Protein AF-A0A2U3KYD4-F1 (afdb_monomer)

Nearest PDB structures (foldseek):
  2ojh-assembly1_A  TM=8.358E-01  e=1.508E-03  Agrobacterium fabrum str. C58
  6g5m-assembly2_D  TM=3.774E-01  e=1.250E+00  Thioalkalivibrio paradoxus ARh 1
  7ris-assembly1_A  TM=3.854E-01  e=2.241E+00  Rhodopseudomonas palustris CGA009
  6sji-assembly1_A  TM=3.743E-01  e=1.774E+00  Thioalkalivibrio paradoxus ARh 1
  6g5m-assembly3_B  TM=3.483E-01  e=3.183E+00  Thioalkalivibrio paradoxus ARh 1

Sequence (103 aa):
MRPACRKRMIDGTEPEQVTSDDFSNWSPHLSPDGRRLSVLSCDKSATAIPWTRRSPCGFLVLAGMRVQTAVRVVGGAGSIDAPAWSPDGRRLAFVSYQLIPVR

Foldseek 3Di:
DAAFDWAQDPVRDDTHTQDDDQWRWAQWDAFLVRQWIWIFTAHNPDPFFAQDQDGQGAFGFTDHPDTDGPDGATHGPPFFRDWDADNVRPDIDGGHDDDDDDD

Solvent-accessible surface area (backbone atoms only — not comparable to full-atom values): 6253 Å² total; per-residue (Å²): 136,79,53,56,47,60,50,75,48,91,88,69,55,84,58,47,76,72,56,87,71,81,48,24,38,41,60,78,43,69,27,78,82,68,67,37,33,39,30,38,33,21,56,63,84,55,87,64,75,49,76,47,81,79,42,78,46,25,26,42,23,50,31,58,102,52,85,39,77,74,46,81,41,32,26,21,56,92,46,54,60,71,60,44,62,38,89,85,45,81,47,73,51,75,53,62,61,80,88,75,82,84,130

pLDDT: mean 78.09, std 10.75, range [47.03, 94.81]

Secondary structure (DSSP, 8-state):
-----EEPPTT-PPPEE---SSSEEEEEEE-TTSS-EEEEEE-TT--S--SSTTB---EEEEESSS--EEEE--B-TTTSS--EE-TTSS-EE------PPP-

Structure (mmCIF, N/CA/C/O backbone):
data_AF-A0A2U3KYD4-F1
#
_entry.id   AF-A0A2U3KYD4-F1
#
loop_
_atom_site.group_PDB
_atom_site.id
_atom_site.type_symbol
_atom_site.label_atom_id
_atom_site.label_alt_id
_atom_site.label_comp_id
_atom_site.label_asym_id
_atom_site.label_entity_id
_atom_site.label_seq_id
_atom_site.pdbx_PDB_ins_code
_atom_site.Cartn_x
_atom_site.Cartn_y
_atom_site.Cartn_z
_atom_site.occupancy
_atom_site.B_iso_or_equiv
_atom_site.auth_seq_id
_atom_s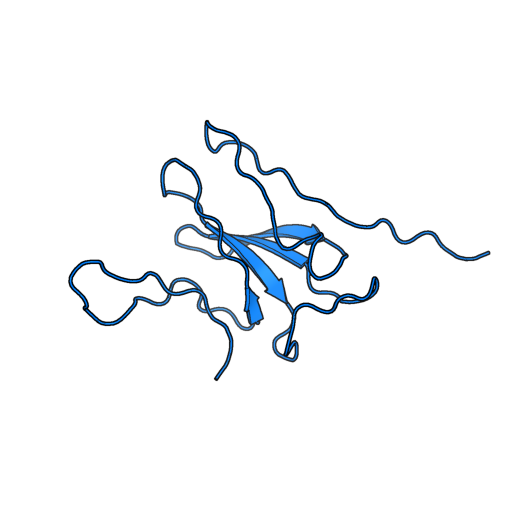ite.auth_comp_id
_atom_site.auth_asym_id
_atom_site.auth_atom_id
_atom_site.pdbx_PDB_model_num
ATOM 1 N N . MET A 1 1 ? 15.719 -8.389 11.643 1.00 56.09 1 MET A N 1
ATOM 2 C CA . MET A 1 1 ? 14.298 -8.121 11.963 1.00 56.09 1 MET A CA 1
ATOM 3 C C . MET A 1 1 ? 13.588 -7.800 10.653 1.00 56.09 1 MET A C 1
ATOM 5 O O . MET A 1 1 ? 14.194 -7.108 9.846 1.00 56.09 1 MET A O 1
ATOM 9 N N . ARG A 1 2 ? 12.406 -8.369 10.378 1.00 65.31 2 ARG A N 1
ATOM 10 C CA . ARG A 1 2 ? 11.687 -8.144 9.108 1.00 65.31 2 ARG A CA 1
ATOM 11 C C . ARG A 1 2 ? 10.694 -6.980 9.244 1.00 65.31 2 ARG A C 1
ATOM 13 O O . ARG A 1 2 ? 10.165 -6.803 10.343 1.00 65.31 2 ARG A O 1
ATOM 20 N N . PRO A 1 3 ? 10.420 -6.224 8.170 1.00 68.06 3 PRO A N 1
ATOM 21 C CA . PRO A 1 3 ? 9.358 -5.225 8.158 1.00 68.06 3 PRO A CA 1
ATOM 22 C C . PRO A 1 3 ? 7.993 -5.900 8.311 1.00 68.06 3 PRO A C 1
ATOM 24 O O . PRO A 1 3 ? 7.619 -6.761 7.516 1.00 68.06 3 PRO A O 1
ATOM 27 N N . ALA A 1 4 ? 7.262 -5.499 9.344 1.00 77.38 4 ALA A N 1
ATOM 28 C CA . ALA A 1 4 ? 5.869 -5.854 9.567 1.00 7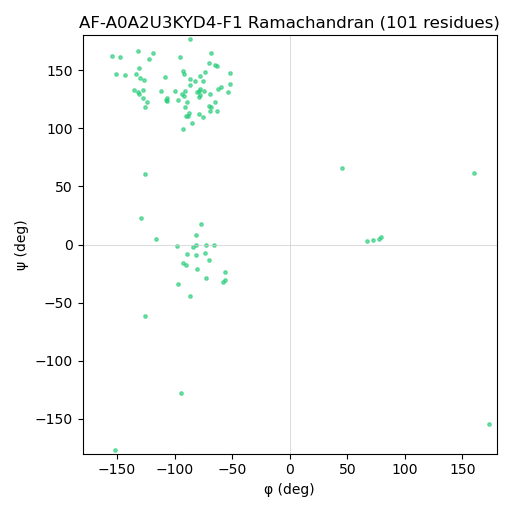7.38 4 ALA A CA 1
ATOM 29 C C . ALA A 1 4 ? 5.114 -4.580 9.947 1.00 77.38 4 ALA A C 1
ATOM 31 O O . ALA A 1 4 ? 5.673 -3.702 10.613 1.00 77.38 4 ALA A O 1
ATOM 32 N N . CYS A 1 5 ? 3.845 -4.474 9.561 1.00 77.94 5 CYS A N 1
ATOM 33 C CA . CYS A 1 5 ? 3.042 -3.330 9.964 1.00 77.94 5 CYS A CA 1
ATOM 34 C C . CYS A 1 5 ? 2.657 -3.461 11.438 1.00 77.94 5 CYS A C 1
ATOM 36 O O . CYS A 1 5 ? 2.179 -4.509 11.882 1.00 77.94 5 CYS A O 1
ATOM 38 N N . ARG A 1 6 ? 2.852 -2.378 12.190 1.00 81.31 6 ARG A N 1
ATOM 39 C CA . ARG A 1 6 ? 2.452 -2.271 13.592 1.00 81.31 6 ARG A CA 1
ATOM 40 C C . ARG A 1 6 ? 1.588 -1.038 13.797 1.00 81.31 6 ARG A C 1
ATOM 42 O O . ARG A 1 6 ? 1.859 0.014 13.218 1.00 81.31 6 ARG A O 1
ATOM 49 N N . LYS A 1 7 ? 0.569 -1.165 14.637 1.00 81.88 7 LYS A N 1
ATOM 50 C CA . LYS A 1 7 ? -0.263 -0.061 15.100 1.00 81.88 7 LYS A CA 1
ATOM 51 C C . LYS A 1 7 ? 0.344 0.486 16.385 1.00 81.88 7 LYS A C 1
ATOM 53 O O . LYS A 1 7 ? 0.469 -0.227 17.375 1.00 81.88 7 LYS A O 1
ATOM 58 N N . ARG A 1 8 ? 0.739 1.757 16.362 1.00 85.12 8 ARG A N 1
ATOM 59 C CA . ARG A 1 8 ? 1.246 2.451 17.548 1.00 85.12 8 ARG A CA 1
ATOM 60 C C . ARG A 1 8 ? 0.075 2.923 18.406 1.00 85.12 8 ARG A C 1
ATOM 62 O O . ARG A 1 8 ? -0.847 3.550 17.886 1.00 85.12 8 ARG A O 1
ATOM 69 N N . MET A 1 9 ? 0.136 2.644 19.702 1.00 82.62 9 MET A N 1
ATOM 70 C CA . MET A 1 9 ? -0.864 3.092 20.665 1.00 82.62 9 MET A CA 1
ATOM 71 C C . MET A 1 9 ? -0.524 4.498 21.174 1.00 82.62 9 MET A C 1
ATOM 73 O O . MET A 1 9 ? 0.647 4.854 21.327 1.00 82.62 9 MET A O 1
ATOM 77 N N . ILE A 1 10 ? -1.547 5.333 21.376 1.00 85.38 10 ILE A N 1
ATOM 78 C CA . ILE A 1 10 ? -1.378 6.740 21.795 1.00 85.38 10 ILE A CA 1
ATOM 79 C C . ILE A 1 10 ? -0.950 6.831 23.265 1.00 85.38 10 ILE A C 1
ATOM 81 O O . ILE A 1 10 ? -0.234 7.753 23.641 1.00 85.38 10 ILE A O 1
ATOM 85 N N . ASP A 1 11 ? -1.340 5.847 24.071 1.00 89.31 11 ASP A N 1
ATOM 86 C CA . ASP A 1 11 ? -0.977 5.711 25.485 1.00 89.31 11 ASP A CA 1
ATOM 87 C C . ASP A 1 11 ? 0.490 5.294 25.716 1.00 89.31 11 ASP A C 1
ATOM 89 O O . ASP A 1 11 ? 0.923 5.176 26.859 1.00 89.31 11 ASP A O 1
ATOM 93 N N . GLY A 1 12 ? 1.269 5.091 24.647 1.00 85.81 12 GLY A N 1
ATOM 94 C CA . GLY A 1 12 ? 2.685 4.732 24.729 1.00 85.81 12 GLY A CA 1
ATOM 95 C C . GLY A 1 12 ? 2.948 3.258 25.037 1.00 85.81 12 GLY A C 1
ATOM 96 O O . GLY A 1 12 ? 4.106 2.888 25.221 1.00 85.81 12 GLY A O 1
ATOM 97 N N . THR A 1 13 ? 1.911 2.420 25.066 1.00 90.69 13 THR A N 1
ATOM 98 C CA . THR A 1 13 ? 2.068 0.969 25.201 1.00 90.69 13 THR A CA 1
ATOM 99 C C . THR A 1 13 ? 2.708 0.344 23.956 1.00 90.69 13 THR A C 1
ATOM 101 O O . THR A 1 13 ? 2.811 0.966 22.890 1.00 90.69 13 THR A O 1
ATOM 104 N N . GLU A 1 14 ? 3.179 -0.896 24.108 1.00 89.81 14 GLU A N 1
ATOM 105 C CA . GLU A 1 14 ? 3.846 -1.645 23.042 1.00 89.81 14 GLU A CA 1
ATOM 106 C C . GLU A 1 14 ? 2.986 -1.714 21.763 1.00 89.81 14 GLU A C 1
ATOM 108 O O . GLU A 1 14 ? 1.803 -2.059 21.833 1.00 89.81 14 GLU A O 1
ATOM 113 N N . PRO A 1 15 ? 3.551 -1.410 20.576 1.00 85.06 15 PRO A N 1
ATOM 114 C CA . PRO A 1 15 ? 2.800 -1.456 19.328 1.00 85.06 15 PRO A CA 1
ATOM 115 C C . PRO A 1 15 ? 2.284 -2.861 18.994 1.00 85.06 15 PRO A C 1
A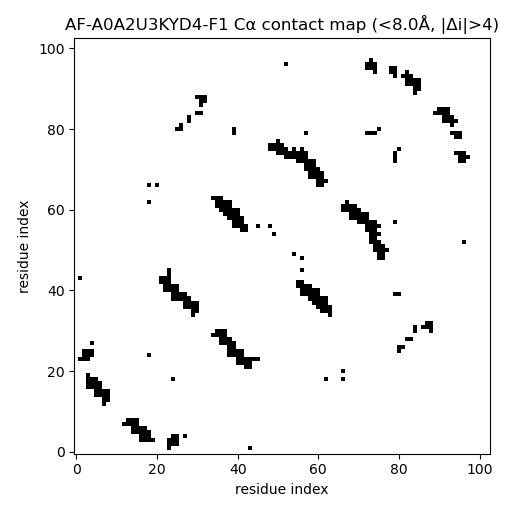TOM 117 O O . PRO A 1 15 ? 3.045 -3.832 18.976 1.00 85.06 15 PRO A O 1
ATOM 120 N N . GLU A 1 16 ? 1.013 -2.946 18.609 1.00 84.25 16 GLU A N 1
ATOM 121 C CA . GLU A 1 16 ? 0.360 -4.183 18.179 1.00 84.25 16 GLU A CA 1
ATOM 122 C C . GLU A 1 16 ? 0.758 -4.533 16.737 1.00 84.25 16 GLU A C 1
ATOM 124 O O . GLU A 1 16 ? 0.733 -3.679 15.847 1.00 84.25 16 GLU A O 1
ATOM 129 N N . GLN A 1 17 ? 1.116 -5.791 16.469 1.00 81.81 17 GLN A N 1
ATOM 130 C CA . GLN A 1 17 ? 1.421 -6.253 15.113 1.00 81.81 17 GLN A CA 1
ATOM 131 C C . GLN A 1 17 ? 0.137 -6.518 14.314 1.00 81.81 17 GLN A C 1
ATOM 133 O O . GLN A 1 17 ? -0.715 -7.285 14.742 1.00 81.81 17 GLN A O 1
ATOM 138 N N . VAL A 1 18 ? 0.034 -5.918 13.124 1.00 78.69 18 VAL A N 1
ATOM 139 C CA . VAL A 1 18 ? -1.166 -5.979 12.267 1.00 78.69 18 VAL A CA 1
ATOM 140 C C . VAL A 1 18 ? -1.053 -7.058 11.185 1.00 78.69 18 VAL A C 1
ATOM 142 O O . VAL A 1 18 ? -2.044 -7.681 10.818 1.00 78.69 18 VAL A O 1
ATOM 145 N N . THR A 1 19 ? 0.153 -7.301 10.667 1.00 76.19 19 THR A N 1
ATOM 146 C CA . THR A 1 19 ? 0.420 -8.317 9.632 1.00 76.19 19 THR A CA 1
ATOM 147 C C . THR A 1 19 ? 1.255 -9.454 10.206 1.00 76.19 19 THR A C 1
ATOM 149 O O . THR A 1 19 ? 2.288 -9.184 10.817 1.00 76.19 19 THR A O 1
ATOM 152 N N . SER A 1 20 ? 0.869 -10.708 9.976 1.00 77.19 20 SER A N 1
ATOM 153 C CA . SER A 1 20 ? 1.550 -11.907 10.502 1.00 77.19 20 SER A CA 1
ATOM 154 C C . SER A 1 20 ? 1.875 -12.955 9.428 1.00 77.19 20 SER A C 1
ATOM 156 O O . SER A 1 20 ? 2.034 -14.133 9.738 1.00 77.19 20 SER A O 1
ATOM 158 N N . ASP A 1 21 ? 1.966 -12.534 8.167 1.00 77.56 21 ASP A N 1
ATOM 159 C CA . ASP A 1 21 ? 2.316 -13.400 7.040 1.00 77.56 21 ASP A CA 1
ATOM 160 C C . ASP A 1 21 ? 3.837 -13.519 6.820 1.00 77.56 21 ASP A C 1
ATOM 162 O O . ASP A 1 21 ? 4.655 -12.90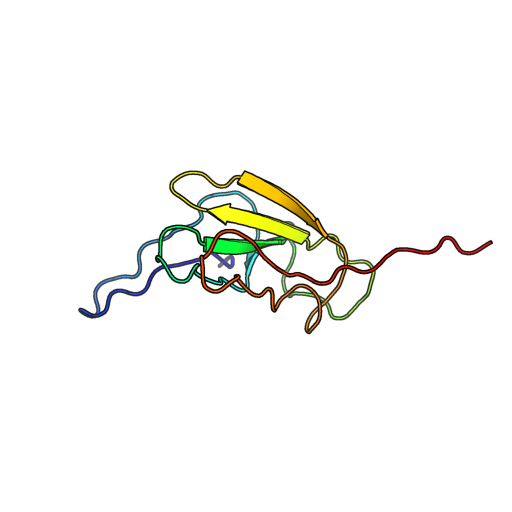4 7.507 1.00 77.56 21 ASP A O 1
ATOM 166 N N . ASP A 1 22 ? 4.213 -14.345 5.841 1.00 80.00 22 ASP A N 1
ATOM 167 C CA . ASP A 1 22 ? 5.604 -14.582 5.457 1.00 80.00 22 ASP A CA 1
ATOM 168 C C . ASP A 1 22 ? 6.186 -13.496 4.535 1.00 80.00 22 ASP A C 1
ATOM 170 O O . ASP A 1 22 ? 7.298 -13.663 4.029 1.00 80.00 22 ASP A O 1
ATOM 174 N N . PHE A 1 23 ? 5.481 -12.385 4.304 1.00 79.50 23 PHE A N 1
ATOM 175 C CA . PHE A 1 23 ? 5.928 -11.322 3.408 1.00 79.50 23 PHE A CA 1
ATOM 176 C C . PHE A 1 23 ? 6.647 -10.185 4.149 1.00 79.50 23 PHE A C 1
ATOM 178 O O . PHE A 1 23 ? 6.561 -10.011 5.364 1.00 79.50 23 PHE A O 1
ATOM 185 N N . SER A 1 24 ? 7.404 -9.401 3.383 1.00 81.75 24 SER A N 1
ATOM 186 C CA . SER A 1 24 ? 8.014 -8.147 3.825 1.00 81.75 24 SER A CA 1
ATOM 187 C C . SER A 1 24 ? 7.023 -7.020 3.531 1.00 81.75 24 SER A C 1
ATOM 189 O O . SER A 1 24 ? 6.746 -6.741 2.363 1.00 81.75 24 SER A O 1
ATOM 191 N N . ASN A 1 25 ? 6.445 -6.425 4.575 1.00 82.75 25 ASN A N 1
ATOM 192 C CA . ASN A 1 25 ? 5.283 -5.538 4.477 1.00 82.75 25 ASN A CA 1
ATOM 193 C C . ASN A 1 25 ? 5.674 -4.068 4.691 1.00 82.75 25 ASN A C 1
ATOM 195 O O . ASN A 1 25 ? 6.226 -3.713 5.734 1.00 82.75 25 ASN A O 1
ATOM 199 N N . TRP A 1 26 ? 5.365 -3.216 3.710 1.00 82.94 26 TRP A N 1
ATOM 200 C CA . TRP A 1 26 ? 5.805 -1.821 3.628 1.00 82.94 26 TRP A CA 1
ATOM 201 C C . TRP A 1 26 ? 4.653 -0.860 3.315 1.00 82.94 26 TRP A C 1
ATOM 203 O O . TRP A 1 26 ? 3.577 -1.279 2.892 1.00 82.94 26 TRP A O 1
ATOM 213 N N . SER A 1 27 ? 4.909 0.438 3.505 1.00 85.62 27 SER A N 1
ATOM 214 C CA . SER A 1 27 ? 4.022 1.553 3.133 1.00 85.62 27 SER A CA 1
ATOM 215 C C . SER A 1 27 ? 2.551 1.338 3.524 1.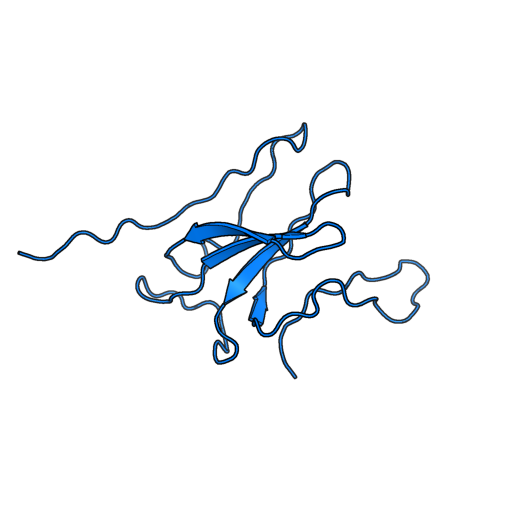00 85.62 27 SER A C 1
ATOM 217 O O . SER A 1 27 ? 1.694 1.175 2.656 1.00 85.62 27 SER A O 1
ATOM 219 N N . PRO A 1 28 ? 2.235 1.288 4.832 1.00 86.69 28 PRO A N 1
ATOM 220 C CA . PRO A 1 28 ? 0.856 1.173 5.294 1.00 86.69 28 PRO A CA 1
ATOM 221 C C . PRO A 1 28 ? 0.054 2.455 5.011 1.00 86.69 28 PRO A C 1
ATOM 223 O O . PRO A 1 28 ? 0.458 3.536 5.434 1.00 86.69 28 PRO A O 1
ATOM 226 N N . HIS A 1 29 ? -1.124 2.332 4.388 1.00 88.12 29 HIS A N 1
ATOM 227 C CA . HIS A 1 29 ? -2.110 3.421 4.273 1.00 88.12 29 HIS A CA 1
ATOM 228 C C . HIS A 1 29 ? -3.479 2.973 4.792 1.00 88.12 29 HIS A C 1
ATOM 230 O O . HIS A 1 29 ? -4.094 2.042 4.266 1.00 88.12 29 HIS A O 1
ATOM 236 N N . LEU A 1 30 ? -3.971 3.647 5.829 1.00 87.25 30 LEU A N 1
ATOM 237 C CA . LEU A 1 30 ? -5.279 3.373 6.418 1.00 87.25 30 LEU A CA 1
ATOM 238 C C . LEU A 1 30 ? -6.390 4.072 5.619 1.00 87.25 30 LEU A C 1
ATOM 240 O O . LEU A 1 30 ? -6.220 5.209 5.176 1.00 87.25 30 LEU A O 1
ATOM 244 N N . SER A 1 31 ? -7.529 3.407 5.440 1.00 89.06 31 SER A N 1
ATOM 245 C CA . SER A 1 31 ? -8.726 4.017 4.865 1.00 89.06 31 SER A CA 1
ATOM 246 C C . SER A 1 31 ? -9.276 5.121 5.782 1.00 89.06 31 SER A C 1
ATOM 248 O O . SER A 1 31 ? -9.078 5.053 6.998 1.00 89.06 31 SER A O 1
ATOM 250 N N . PRO A 1 32 ? -10.014 6.117 5.251 1.00 91.62 32 PRO A N 1
ATOM 251 C CA . PRO A 1 32 ? -10.551 7.223 6.053 1.00 91.62 32 PRO A CA 1
ATOM 252 C C . PRO A 1 32 ? -11.439 6.789 7.231 1.00 91.62 32 PRO A C 1
ATOM 254 O O . PRO A 1 32 ? -11.464 7.450 8.262 1.00 91.62 32 PRO A O 1
ATOM 257 N N . ASP A 1 33 ? -12.146 5.663 7.094 1.00 87.94 33 ASP A N 1
ATOM 258 C CA . ASP A 1 33 ? -12.991 5.071 8.141 1.00 87.94 33 ASP A CA 1
ATOM 259 C C . ASP A 1 33 ? -12.220 4.180 9.136 1.00 87.94 33 ASP A C 1
ATOM 261 O O . ASP A 1 33 ? -12.816 3.616 10.054 1.00 87.94 33 ASP A O 1
ATOM 265 N N . GLY A 1 34 ? -10.911 4.000 8.940 1.00 85.75 34 GLY A N 1
ATOM 266 C CA . GLY A 1 34 ? -10.056 3.173 9.786 1.00 85.75 34 GLY A CA 1
ATOM 267 C C . GLY A 1 34 ? -10.257 1.663 9.644 1.00 85.75 34 GLY A C 1
ATOM 268 O O . GLY A 1 34 ? -9.638 0.901 10.384 1.00 85.75 34 GLY A O 1
ATOM 269 N N . ARG A 1 35 ? -11.121 1.202 8.730 1.00 83.38 35 ARG A N 1
ATOM 270 C CA . ARG A 1 35 ? -11.524 -0.214 8.649 1.00 83.38 35 ARG A CA 1
ATOM 271 C C . ARG A 1 35 ? -10.650 -1.069 7.743 1.00 83.38 35 ARG A C 1
ATOM 273 O O . ARG A 1 35 ? -10.728 -2.294 7.819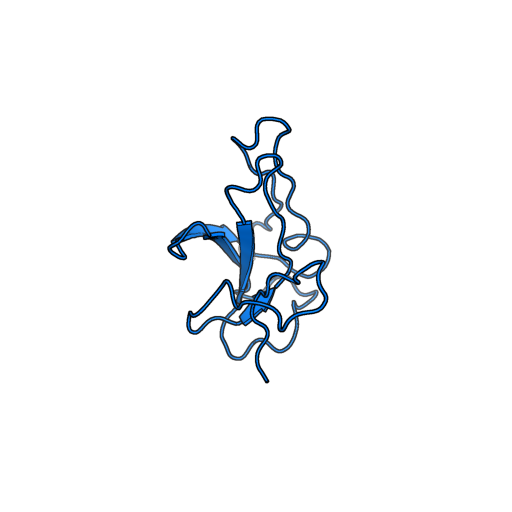 1.00 83.38 35 ARG A O 1
ATOM 280 N N . ARG A 1 36 ? -9.871 -0.454 6.855 1.00 82.81 36 ARG A N 1
ATOM 281 C CA . ARG A 1 36 ? -9.037 -1.144 5.870 1.00 82.81 36 ARG A CA 1
ATOM 282 C C . ARG A 1 36 ? -7.639 -0.562 5.883 1.00 82.81 36 ARG A C 1
ATOM 284 O O . ARG A 1 36 ? -7.464 0.646 5.793 1.00 82.81 36 ARG A O 1
ATOM 291 N N . LEU A 1 37 ? -6.644 -1.430 5.939 1.00 84.88 37 LEU A N 1
ATOM 292 C CA . LEU A 1 37 ? -5.250 -1.063 5.761 1.00 84.88 37 LEU A CA 1
ATOM 293 C C . LEU A 1 37 ? -4.782 -1.580 4.405 1.00 84.88 37 LEU A C 1
ATOM 295 O O . LEU A 1 37 ? -4.892 -2.774 4.144 1.00 84.88 37 LEU A O 1
ATOM 299 N N . SER A 1 38 ? -4.261 -0.701 3.555 1.00 86.12 38 SER A N 1
ATOM 300 C CA . SER A 1 38 ? -3.516 -1.118 2.373 1.00 86.12 38 SER A CA 1
ATOM 301 C C . SER A 1 38 ? -2.034 -1.235 2.700 1.00 86.12 38 SER A C 1
ATOM 303 O O . SER A 1 38 ? -1.467 -0.314 3.288 1.00 86.12 38 SER A O 1
ATOM 305 N N . VAL A 1 39 ? -1.416 -2.344 2.306 1.00 85.00 39 VAL A N 1
ATOM 306 C CA . VAL A 1 39 ? 0.012 -2.621 2.521 1.00 85.00 39 VAL A CA 1
ATOM 307 C C . VAL A 1 39 ? 0.638 -3.059 1.206 1.00 85.00 39 VAL A C 1
ATOM 309 O O . VAL A 1 39 ? -0.009 -3.777 0.442 1.00 85.00 39 VAL A O 1
ATOM 312 N N . LEU A 1 40 ? 1.883 -2.646 0.962 1.00 84.81 40 LEU A N 1
ATOM 313 C CA . LEU A 1 40 ? 2.720 -3.190 -0.099 1.00 84.81 40 LEU A CA 1
ATOM 314 C C . LEU A 1 40 ? 3.497 -4.398 0.432 1.00 84.81 40 LEU A C 1
ATOM 316 O O . LEU A 1 40 ? 4.414 -4.245 1.239 1.00 84.81 40 LEU A O 1
ATOM 320 N N . SER A 1 41 ? 3.159 -5.592 -0.046 1.00 83.06 41 SER A N 1
ATOM 321 C CA . SER A 1 41 ? 3.870 -6.818 0.330 1.00 83.06 41 SER A CA 1
ATOM 322 C C . SER A 1 41 ? 4.875 -7.233 -0.746 1.00 83.06 41 SER A C 1
ATOM 324 O O . SER A 1 41 ? 4.554 -7.302 -1.939 1.00 83.06 41 SER A O 1
ATOM 326 N N . CYS A 1 42 ? 6.092 -7.540 -0.309 1.00 78.94 42 CYS A N 1
ATOM 327 C CA . CYS A 1 42 ? 7.184 -8.075 -1.116 1.00 78.94 42 CYS A CA 1
ATOM 328 C C . CYS A 1 42 ? 7.606 -9.457 -0.604 1.00 78.94 42 CYS A C 1
ATOM 330 O O . CYS A 1 42 ? 7.311 -9.828 0.533 1.00 78.94 42 CYS A O 1
ATOM 332 N N . ASP A 1 43 ? 8.366 -10.198 -1.413 1.00 78.31 43 ASP A N 1
ATOM 333 C CA . ASP A 1 43 ? 9.032 -11.419 -0.952 1.00 78.31 43 ASP A CA 1
ATOM 334 C C . ASP A 1 43 ? 9.852 -11.173 0.332 1.00 78.31 43 ASP A C 1
ATOM 336 O O . ASP A 1 43 ? 10.419 -10.096 0.529 1.00 78.31 43 ASP A O 1
ATOM 340 N N . LYS A 1 44 ? 9.941 -12.183 1.205 1.00 77.19 44 LYS A N 1
ATOM 341 C CA . LYS A 1 44 ? 10.671 -12.116 2.484 1.00 77.19 44 LYS A CA 1
ATOM 342 C C . LYS A 1 44 ? 12.145 -11.722 2.360 1.00 77.19 44 LYS A C 1
ATOM 344 O O . LYS A 1 44 ? 12.732 -11.273 3.341 1.00 77.19 44 LYS A O 1
ATOM 349 N N . SER A 1 45 ? 12.749 -11.943 1.193 1.00 76.19 45 SER A N 1
ATOM 350 C CA . SER A 1 45 ? 14.132 -11.570 0.886 1.00 76.19 45 SER A CA 1
ATOM 351 C C . SER A 1 45 ? 14.293 -10.099 0.488 1.00 76.19 45 SER A C 1
ATOM 353 O O . SER A 1 45 ? 15.421 -9.617 0.402 1.00 76.19 45 SER A O 1
ATOM 355 N N . ALA A 1 46 ? 13.194 -9.364 0.277 1.00 74.94 46 ALA A N 1
ATOM 356 C CA . ALA A 1 46 ? 13.238 -7.950 -0.064 1.00 74.94 46 ALA A CA 1
ATOM 357 C C . ALA A 1 46 ? 13.731 -7.113 1.126 1.00 74.94 46 ALA A C 1
ATOM 359 O O . ALA A 1 46 ? 13.068 -7.014 2.164 1.00 74.94 46 ALA A O 1
ATOM 360 N N . THR A 1 47 ? 14.895 -6.488 0.951 1.00 71.56 47 THR A N 1
ATOM 361 C CA . THR A 1 47 ? 15.542 -5.604 1.935 1.00 71.56 47 THR A CA 1
ATOM 362 C C . THR A 1 47 ? 15.192 -4.126 1.751 1.00 71.56 47 THR A C 1
ATOM 364 O O . THR A 1 47 ? 15.389 -3.335 2.669 1.00 71.56 47 THR A O 1
ATOM 367 N N . ALA A 1 48 ? 14.652 -3.754 0.591 1.00 71.00 48 ALA A N 1
ATOM 368 C CA . ALA A 1 48 ? 14.146 -2.425 0.268 1.00 71.00 48 ALA A CA 1
ATOM 369 C C . ALA A 1 48 ? 13.081 -2.535 -0.830 1.00 71.00 48 ALA A C 1
ATOM 371 O O . ALA A 1 48 ? 13.055 -3.533 -1.554 1.00 71.00 48 ALA A O 1
ATOM 372 N N . ILE A 1 49 ? 12.255 -1.495 -0.992 1.00 72.06 49 ILE A N 1
ATOM 373 C CA . ILE A 1 49 ? 11.454 -1.295 -2.207 1.00 72.06 49 ILE A CA 1
ATOM 374 C C . ILE A 1 49 ? 12.422 -0.801 -3.294 1.00 72.06 49 ILE A C 1
ATOM 376 O O . ILE A 1 49 ? 12.933 0.316 -3.180 1.00 72.06 49 ILE A O 1
ATOM 380 N N . PRO A 1 50 ? 12.750 -1.597 -4.325 1.00 68.94 50 PRO A N 1
ATOM 381 C CA . PRO A 1 50 ? 13.783 -1.199 -5.275 1.00 68.94 50 PRO A CA 1
ATOM 382 C C . PRO A 1 50 ? 13.266 -0.095 -6.196 1.00 68.94 50 PRO A C 1
ATOM 384 O O . PRO A 1 50 ? 12.090 -0.065 -6.537 1.00 68.94 50 PRO A O 1
ATOM 387 N N . TRP A 1 51 ? 14.138 0.803 -6.652 1.00 65.50 51 TRP A N 1
ATOM 388 C CA . TRP A 1 51 ? 13.782 1.829 -7.646 1.00 65.50 51 TRP A CA 1
ATOM 389 C C . TRP A 1 51 ? 13.540 1.245 -9.052 1.00 65.50 51 TRP A C 1
ATOM 391 O O . TRP A 1 51 ? 13.055 1.931 -9.951 1.00 65.50 51 TRP A O 1
ATOM 401 N N . THR A 1 52 ? 13.925 -0.014 -9.280 1.00 58.69 52 THR A N 1
ATOM 402 C CA . THR A 1 52 ? 14.004 -0.623 -10.610 1.00 58.69 52 THR A CA 1
ATOM 403 C C . THR A 1 52 ? 12.713 -1.333 -11.022 1.00 58.69 52 THR A C 1
ATOM 405 O O . THR A 1 52 ? 12.013 -1.948 -10.226 1.00 58.69 52 THR A O 1
ATOM 408 N N . ARG A 1 53 ? 12.422 -1.306 -12.330 1.00 57.69 53 ARG A N 1
ATOM 409 C CA . ARG A 1 53 ? 11.161 -1.766 -12.951 1.00 57.69 53 ARG A CA 1
ATOM 410 C C . ARG A 1 53 ? 10.865 -3.275 -12.862 1.00 57.69 53 ARG A C 1
ATOM 412 O O . ARG A 1 53 ? 9.873 -3.713 -13.433 1.00 57.69 53 ARG A O 1
ATOM 419 N N . ARG A 1 54 ? 11.732 -4.087 -12.248 1.00 58.12 54 ARG A N 1
ATOM 420 C CA . ARG A 1 54 ? 11.661 -5.563 -12.307 1.00 58.12 54 ARG A CA 1
ATOM 421 C C . ARG A 1 54 ? 11.415 -6.243 -10.965 1.00 58.12 54 ARG A C 1
ATOM 423 O O . ARG A 1 54 ? 11.425 -7.470 -10.910 1.00 58.12 54 ARG A O 1
ATOM 430 N N . SER A 1 55 ? 11.198 -5.490 -9.896 1.00 57.38 55 SER A N 1
ATOM 431 C CA . SER A 1 55 ? 10.989 -6.107 -8.592 1.00 57.38 55 SER A CA 1
AT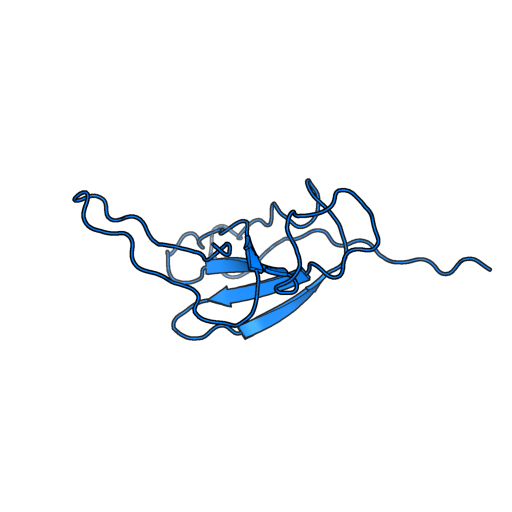OM 432 C C . SER A 1 55 ? 9.561 -6.637 -8.445 1.00 57.38 55 SER A C 1
ATOM 434 O O . SER A 1 55 ? 8.613 -5.901 -8.709 1.00 57.38 55 SER A O 1
ATOM 436 N N . PRO A 1 56 ? 9.380 -7.885 -7.975 1.00 55.66 56 PRO A N 1
ATOM 437 C CA . PRO A 1 56 ? 8.067 -8.495 -7.752 1.00 55.66 56 PRO A CA 1
ATOM 438 C C . PRO A 1 56 ? 7.384 -7.983 -6.469 1.00 55.66 56 PRO A C 1
ATOM 440 O O . PRO A 1 56 ? 6.476 -8.625 -5.949 1.00 55.66 56 PRO A O 1
ATOM 443 N N . CYS A 1 57 ? 7.844 -6.851 -5.928 1.00 60.28 57 CYS A N 1
ATOM 444 C CA . CYS A 1 57 ? 7.156 -6.141 -4.861 1.00 60.28 57 CYS A CA 1
ATOM 445 C C . CYS A 1 57 ? 5.809 -5.681 -5.397 1.00 60.28 57 CYS A C 1
ATOM 447 O O . CYS A 1 57 ? 5.771 -4.853 -6.305 1.00 60.28 57 CYS A O 1
ATOM 449 N N . GLY A 1 58 ? 4.713 -6.202 -4.861 1.00 59.06 58 GLY A N 1
ATOM 450 C CA . GLY A 1 58 ? 3.430 -5.783 -5.382 1.00 59.06 58 GLY A CA 1
ATOM 451 C C . GLY A 1 58 ? 2.302 -6.721 -5.074 1.00 59.06 58 GLY A C 1
ATOM 452 O O . GLY A 1 58 ? 1.664 -7.207 -5.997 1.00 59.06 58 GLY A O 1
ATOM 453 N N . PHE A 1 59 ? 2.006 -6.933 -3.801 1.00 60.06 59 PHE A N 1
ATOM 454 C CA . PHE A 1 59 ? 0.621 -7.171 -3.430 1.00 60.06 59 PHE A CA 1
ATOM 455 C C . PHE A 1 59 ? 0.113 -5.932 -2.733 1.00 60.06 59 PHE A C 1
ATOM 457 O O . PHE A 1 59 ? 0.722 -5.483 -1.767 1.00 60.06 59 PHE A O 1
ATOM 464 N N . LEU A 1 60 ? -0.997 -5.401 -3.229 1.00 59.56 60 LEU A N 1
ATOM 465 C CA . LEU A 1 60 ? -1.810 -4.483 -2.458 1.00 59.56 60 LEU A CA 1
ATOM 466 C C . LEU A 1 60 ? -2.741 -5.341 -1.611 1.00 59.56 60 LEU A C 1
ATOM 468 O O . LEU A 1 60 ? -3.658 -5.980 -2.130 1.00 59.56 60 LEU A O 1
ATOM 472 N N . VAL A 1 61 ? -2.435 -5.445 -0.324 1.00 61.47 61 VAL A N 1
ATOM 473 C CA . VAL A 1 61 ? -3.213 -6.241 0.625 1.00 61.47 61 VAL A CA 1
ATOM 474 C C . VAL A 1 61 ? -4.230 -5.338 1.296 1.00 61.47 61 VAL A C 1
ATOM 476 O O . VAL A 1 61 ? -3.844 -4.301 1.818 1.00 61.47 61 VAL A O 1
ATOM 479 N N . LEU A 1 62 ? -5.502 -5.737 1.321 1.00 57.47 62 LEU A N 1
ATOM 480 C CA . LEU A 1 62 ? -6.510 -5.108 2.174 1.00 57.47 62 LEU A CA 1
ATOM 481 C C . LEU A 1 62 ? -6.568 -5.874 3.490 1.00 57.47 62 LEU A C 1
ATOM 483 O O . LEU A 1 62 ? -7.180 -6.936 3.566 1.00 57.47 62 LEU A O 1
ATOM 487 N N . ALA A 1 63 ? -5.910 -5.361 4.523 1.00 52.62 63 ALA A N 1
ATOM 488 C CA . ALA A 1 63 ? -5.996 -5.946 5.849 1.00 52.62 63 ALA A CA 1
ATOM 489 C C . ALA A 1 63 ? -7.195 -5.348 6.606 1.00 52.62 63 ALA A C 1
ATOM 491 O O . ALA A 1 63 ? -7.238 -4.155 6.915 1.00 52.62 63 ALA A O 1
ATOM 492 N N . GLY A 1 64 ? -8.188 -6.207 6.856 1.00 56.12 64 GLY A N 1
ATOM 493 C CA . GLY A 1 64 ? -8.969 -6.211 8.097 1.00 56.12 64 GLY A CA 1
ATOM 494 C C . GLY A 1 64 ? -8.337 -7.223 9.066 1.00 56.12 64 GLY A C 1
ATOM 495 O O . GLY A 1 64 ? -7.126 -7.224 9.238 1.00 56.12 64 GLY A O 1
ATOM 496 N N . MET A 1 65 ? -9.109 -8.169 9.619 1.00 47.03 65 MET A N 1
ATOM 497 C CA . MET A 1 65 ? -8.571 -9.287 10.432 1.00 47.03 65 MET A CA 1
ATOM 498 C C . MET A 1 65 ? -7.851 -10.389 9.626 1.00 47.03 65 MET A C 1
ATOM 500 O O . MET A 1 65 ? -7.312 -11.331 10.204 1.00 47.03 65 MET A O 1
ATOM 504 N N . ARG A 1 66 ? -7.891 -10.339 8.290 1.00 61.62 66 ARG A N 1
ATOM 505 C CA . ARG A 1 66 ? -7.236 -11.315 7.408 1.00 61.62 66 ARG A CA 1
ATOM 506 C C . ARG A 1 66 ? -6.517 -10.574 6.291 1.00 61.62 66 ARG A C 1
ATOM 508 O O . ARG A 1 66 ? -7.101 -9.697 5.661 1.00 61.62 66 ARG A O 1
ATOM 515 N N . VAL A 1 67 ? -5.268 -10.958 6.052 1.00 68.75 67 VAL A N 1
ATOM 516 C CA . VAL A 1 67 ? -4.461 -10.517 4.910 1.00 68.75 67 VAL A CA 1
ATOM 517 C C . VAL A 1 67 ? -5.046 -11.158 3.652 1.00 68.75 67 VAL A C 1
ATOM 519 O O . VAL A 1 67 ? -5.106 -12.383 3.545 1.00 68.75 67 VAL A O 1
ATOM 522 N N . GLN A 1 68 ? -5.502 -10.340 2.706 1.00 71.25 68 GLN A N 1
ATOM 523 C CA . GLN A 1 68 ? -5.932 -10.793 1.385 1.00 71.25 68 GLN A CA 1
ATOM 524 C C . GLN A 1 68 ? -5.279 -9.946 0.298 1.00 71.25 68 GLN A C 1
ATOM 526 O O . GLN A 1 68 ? -5.340 -8.717 0.335 1.00 71.25 68 GLN A O 1
ATOM 531 N N . THR A 1 69 ? -4.679 -10.608 -0.691 1.00 74.75 69 THR A N 1
ATOM 532 C CA . THR A 1 69 ? -4.158 -9.959 -1.896 1.00 74.75 69 THR A CA 1
ATOM 533 C C . THR A 1 69 ? -5.309 -9.424 -2.748 1.00 74.75 69 THR A C 1
ATOM 535 O O . THR A 1 69 ? -6.100 -10.211 -3.260 1.00 74.75 69 THR A O 1
ATOM 538 N N . ALA A 1 70 ? -5.372 -8.107 -2.960 1.00 74.62 70 ALA A N 1
ATOM 539 C CA . ALA A 1 70 ? -6.350 -7.495 -3.860 1.00 74.62 70 ALA A CA 1
ATOM 540 C C . ALA A 1 70 ? -5.854 -7.450 -5.314 1.00 74.62 70 ALA A C 1
ATOM 542 O O . ALA A 1 70 ? -6.598 -7.771 -6.236 1.00 74.62 70 ALA A O 1
ATOM 543 N N . VAL A 1 71 ? -4.594 -7.059 -5.531 1.00 78.50 71 VAL A N 1
ATOM 544 C CA . VAL A 1 71 ? -4.007 -6.913 -6.872 1.00 78.50 71 VAL A CA 1
ATOM 545 C C . VAL A 1 71 ? -2.502 -7.161 -6.847 1.00 78.50 71 VAL A C 1
ATOM 547 O O . VAL A 1 71 ? -1.837 -6.851 -5.854 1.00 78.50 71 VAL A O 1
ATOM 550 N N . ARG A 1 72 ? -1.977 -7.724 -7.945 1.00 79.44 72 ARG A N 1
ATOM 551 C CA . ARG A 1 72 ? -0.537 -7.816 -8.206 1.00 79.44 72 ARG A CA 1
ATOM 552 C C . ARG A 1 72 ? -0.066 -6.608 -9.008 1.00 79.44 72 ARG A C 1
ATOM 554 O O . ARG A 1 72 ? -0.634 -6.339 -10.063 1.00 79.44 72 ARG A O 1
ATOM 561 N N . VAL A 1 73 ? 0.965 -5.917 -8.535 1.00 80.50 73 VAL A N 1
ATOM 562 C CA . VAL A 1 73 ? 1.541 -4.742 -9.211 1.00 80.50 73 VAL A CA 1
ATOM 563 C C . VAL A 1 73 ? 3.024 -4.942 -9.499 1.00 80.50 73 VAL A C 1
ATOM 565 O O . VAL A 1 73 ? 3.680 -5.786 -8.893 1.00 80.50 73 VAL A O 1
ATOM 568 N N . VAL A 1 74 ? 3.543 -4.172 -10.451 1.00 80.69 74 VAL A N 1
ATOM 569 C CA . VAL A 1 74 ? 4.973 -4.114 -10.770 1.00 80.69 74 VAL A CA 1
ATOM 570 C C . VAL A 1 74 ? 5.396 -2.656 -10.746 1.00 80.69 74 VAL A C 1
ATOM 572 O O . VAL A 1 74 ? 4.733 -1.804 -11.334 1.00 80.69 74 VAL A O 1
ATOM 575 N N . GLY A 1 75 ? 6.510 -2.358 -10.090 1.00 80.75 75 GLY A N 1
ATOM 576 C CA . GLY A 1 75 ? 7.031 -1.001 -10.025 1.00 80.75 75 GLY A CA 1
ATOM 577 C C . GLY A 1 75 ? 8.217 -0.883 -9.089 1.00 80.75 75 GLY A C 1
ATOM 578 O O . GLY A 1 75 ? 8.934 -1.857 -8.866 1.00 80.75 75 GLY A O 1
ATOM 579 N N . GLY A 1 76 ? 8.417 0.321 -8.566 1.00 79.19 76 GLY A N 1
ATOM 580 C CA . GLY A 1 76 ? 9.486 0.609 -7.620 1.00 79.19 76 GLY A CA 1
ATOM 581 C C . GLY A 1 76 ? 9.167 1.759 -6.671 1.00 79.19 76 GLY A C 1
ATOM 582 O O . GLY A 1 76 ? 8.068 2.319 -6.708 1.00 79.19 76 GLY A O 1
ATOM 583 N N . ALA A 1 77 ? 10.136 2.112 -5.830 1.00 78.94 77 ALA A N 1
ATOM 584 C CA . ALA A 1 77 ? 10.023 3.246 -4.913 1.00 78.94 77 ALA A CA 1
ATOM 585 C C . ALA A 1 77 ? 9.606 4.532 -5.656 1.00 78.94 77 ALA A C 1
ATOM 587 O O . ALA A 1 77 ? 10.069 4.794 -6.769 1.00 78.94 77 ALA A O 1
ATOM 588 N N . GLY A 1 78 ? 8.695 5.299 -5.057 1.00 78.31 78 GLY A N 1
ATOM 589 C CA . GLY A 1 78 ? 8.089 6.499 -5.639 1.00 78.31 78 GLY A CA 1
ATOM 590 C C . GLY A 1 78 ? 6.992 6.249 -6.682 1.00 78.31 78 GLY A C 1
ATOM 591 O O . GLY A 1 78 ? 6.526 7.203 -7.300 1.00 78.31 78 GLY A O 1
ATOM 592 N N . SER A 1 79 ? 6.587 4.995 -6.918 1.00 80.75 79 SER A N 1
ATOM 593 C CA . SER A 1 79 ? 5.503 4.664 -7.860 1.00 80.75 79 SER A CA 1
ATOM 594 C C . SER A 1 79 ? 4.400 3.821 -7.219 1.00 80.75 79 SER A C 1
ATOM 596 O O . SER A 1 79 ? 3.257 4.261 -7.138 1.00 80.75 79 SER A O 1
ATOM 598 N N . ILE A 1 80 ? 4.729 2.618 -6.745 1.00 83.12 80 ILE A N 1
ATOM 599 C CA . ILE A 1 80 ? 3.756 1.653 -6.194 1.00 83.12 80 ILE A CA 1
ATOM 600 C C . ILE A 1 80 ? 3.513 1.826 -4.688 1.00 83.12 80 ILE A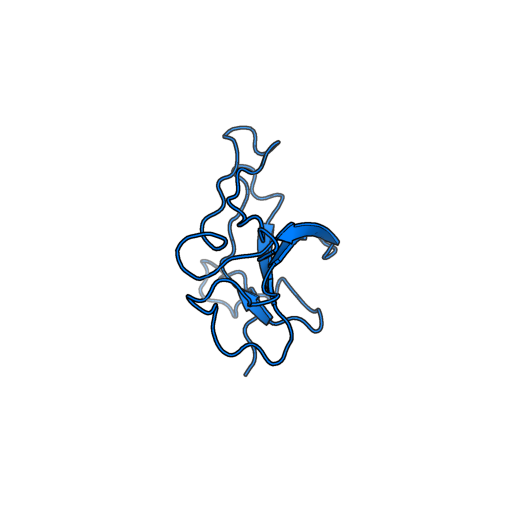 C 1
ATOM 602 O O . ILE A 1 80 ? 2.649 1.165 -4.120 1.00 83.12 80 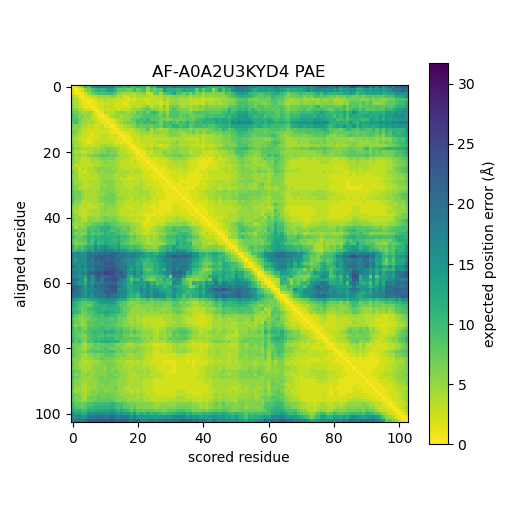ILE A O 1
ATOM 606 N N . ASP A 1 81 ? 4.297 2.676 -4.031 1.00 82.38 81 ASP A N 1
ATOM 607 C CA . ASP A 1 81 ? 4.398 2.818 -2.576 1.00 82.38 81 ASP A CA 1
ATOM 608 C C . ASP A 1 81 ? 3.568 3.970 -1.997 1.00 82.38 81 ASP A C 1
ATOM 610 O O . ASP A 1 81 ? 3.546 4.133 -0.780 1.00 82.38 81 ASP A O 1
ATOM 614 N N . ALA A 1 82 ? 2.868 4.728 -2.844 1.00 84.31 82 ALA A N 1
ATOM 615 C CA . ALA A 1 82 ? 2.000 5.834 -2.444 1.00 84.31 82 ALA A CA 1
ATOM 616 C C . ALA A 1 82 ? 0.570 5.688 -3.007 1.00 84.31 82 ALA A C 1
ATOM 618 O O . ALA A 1 82 ? 0.120 6.530 -3.791 1.00 84.31 82 ALA A O 1
ATOM 619 N N . PRO A 1 83 ? -0.169 4.616 -2.661 1.00 87.12 83 PRO A N 1
ATOM 620 C CA . PRO A 1 83 ? -1.565 4.496 -3.056 1.00 87.12 83 PRO A CA 1
ATOM 621 C C . PRO A 1 83 ? -2.446 5.505 -2.298 1.00 87.12 83 PRO A C 1
ATOM 623 O O . PRO A 1 83 ? -2.120 5.951 -1.196 1.00 87.12 83 PRO A O 1
ATOM 626 N N . ALA A 1 84 ? -3.601 5.841 -2.873 1.00 89.25 84 ALA A N 1
ATOM 627 C CA . ALA A 1 84 ? -4.533 6.808 -2.295 1.00 89.25 84 ALA A CA 1
ATOM 628 C C . ALA A 1 84 ? -5.950 6.239 -2.180 1.00 89.25 84 ALA A C 1
ATOM 630 O O . ALA A 1 84 ? -6.540 5.785 -3.163 1.00 89.25 84 ALA A O 1
ATOM 631 N N . TRP A 1 85 ? -6.513 6.289 -0.973 1.00 91.00 85 TRP A N 1
ATOM 632 C CA . TRP A 1 85 ? -7.908 5.935 -0.722 1.00 91.00 85 TRP A CA 1
ATOM 633 C C . TRP A 1 85 ? -8.849 7.040 -1.204 1.00 91.00 85 TRP A C 1
ATOM 635 O O . TRP A 1 85 ? -8.579 8.226 -1.011 1.00 91.00 85 TRP A O 1
ATOM 645 N N . SER A 1 86 ? -9.985 6.662 -1.791 1.00 93.75 86 SER A N 1
ATOM 646 C CA . SER A 1 86 ? -11.080 7.605 -2.020 1.00 93.75 86 SER A CA 1
ATOM 647 C C . SER A 1 86 ? -11.622 8.136 -0.683 1.00 93.75 86 SER A C 1
ATOM 649 O O . SER A 1 86 ? -11.543 7.426 0.323 1.00 93.75 86 SER A O 1
ATOM 651 N N . PRO A 1 87 ? -12.219 9.345 -0.639 1.00 94.81 87 PRO A N 1
ATOM 652 C CA . PRO A 1 87 ? -12.744 9.922 0.605 1.00 94.81 87 PRO A CA 1
ATOM 653 C C . PRO A 1 87 ? -13.800 9.052 1.302 1.00 94.81 87 PRO A C 1
ATOM 655 O O . PRO A 1 87 ? -13.873 9.019 2.524 1.00 94.81 87 PRO A O 1
ATOM 658 N N . ASP A 1 88 ? -14.591 8.306 0.526 1.00 93.62 88 ASP A N 1
ATOM 659 C CA . ASP A 1 88 ? -15.579 7.340 1.026 1.00 93.62 88 ASP A CA 1
ATOM 660 C C . ASP A 1 88 ? -14.966 5.976 1.418 1.00 93.62 88 ASP A C 1
ATOM 662 O O . ASP A 1 88 ? -15.681 5.050 1.803 1.00 93.62 88 ASP A O 1
ATOM 666 N N . GLY A 1 89 ? -13.649 5.814 1.262 1.00 88.69 89 GLY A N 1
ATOM 667 C CA . GLY A 1 89 ? -12.893 4.591 1.516 1.00 88.69 89 GLY A CA 1
ATOM 668 C C . GLY A 1 89 ? -13.207 3.430 0.572 1.00 88.69 89 GLY A C 1
ATOM 669 O O . GLY A 1 89 ? -12.692 2.334 0.769 1.00 88.69 89 GLY A O 1
ATOM 670 N N . ARG A 1 90 ? -14.075 3.588 -0.434 1.00 86.75 90 ARG A N 1
ATOM 671 C CA . ARG A 1 90 ? -14.545 2.467 -1.268 1.00 86.75 90 ARG A CA 1
ATOM 672 C C . ARG A 1 90 ? -13.574 2.061 -2.368 1.00 86.75 90 ARG A C 1
ATOM 674 O O . ARG A 1 90 ? -13.676 0.936 -2.850 1.00 86.75 90 ARG A O 1
ATOM 681 N N . ARG A 1 91 ? -12.658 2.939 -2.768 1.00 88.56 91 ARG A N 1
ATOM 682 C CA . ARG A 1 91 ? -11.727 2.724 -3.879 1.00 88.56 91 ARG A CA 1
ATOM 683 C C . ARG A 1 91 ? -10.309 3.063 -3.451 1.00 88.56 91 ARG A C 1
ATOM 685 O O . ARG A 1 91 ? -10.102 3.934 -2.612 1.00 88.56 91 ARG A O 1
ATOM 692 N N . LEU A 1 92 ? -9.349 2.400 -4.080 1.00 87.56 92 LEU A N 1
ATOM 693 C CA . LEU A 1 92 ? -7.934 2.692 -3.922 1.00 87.56 92 LEU A CA 1
ATOM 694 C C . LEU A 1 92 ? -7.332 2.977 -5.298 1.00 87.56 92 LEU A C 1
ATOM 696 O O . LEU A 1 92 ? -7.428 2.145 -6.200 1.00 87.56 92 LEU A O 1
ATOM 700 N N . ALA A 1 93 ? -6.734 4.153 -5.455 1.00 90.56 93 ALA A N 1
ATOM 701 C CA . ALA A 1 93 ? -5.933 4.504 -6.616 1.00 90.56 93 ALA A CA 1
ATOM 702 C C . ALA A 1 93 ? -4.485 4.049 -6.398 1.00 90.56 93 ALA A C 1
ATOM 704 O O . ALA A 1 93 ? -3.930 4.226 -5.313 1.00 90.56 93 ALA A O 1
ATOM 705 N N . PHE A 1 94 ? -3.878 3.472 -7.432 1.00 88.19 94 PHE A N 1
ATOM 706 C CA . PHE A 1 94 ? -2.490 3.021 -7.424 1.00 88.19 94 PHE A CA 1
ATOM 707 C C . PHE A 1 94 ? -1.880 3.171 -8.819 1.00 88.19 94 PHE A C 1
ATOM 709 O O . PHE A 1 94 ? -2.595 3.269 -9.818 1.00 88.19 94 PHE A O 1
ATOM 716 N N . VAL A 1 95 ? -0.551 3.162 -8.883 1.00 86.38 95 VAL A N 1
ATOM 717 C CA . VAL A 1 95 ? 0.214 3.135 -10.133 1.00 86.38 95 VAL A CA 1
ATOM 718 C C . VAL A 1 95 ? 0.841 1.754 -10.280 1.00 86.38 95 VAL A C 1
ATOM 720 O O . VAL A 1 95 ? 1.236 1.143 -9.294 1.00 86.38 95 VAL A O 1
ATOM 723 N N . SER A 1 96 ? 0.931 1.249 -11.506 1.00 84.62 96 SER A N 1
ATOM 724 C CA . SER A 1 96 ? 1.712 0.056 -11.833 1.00 84.62 96 SER A CA 1
ATOM 725 C C . SER A 1 96 ? 2.352 0.248 -13.197 1.00 84.62 96 SER A C 1
ATOM 727 O O . SER A 1 96 ? 1.761 0.849 -14.095 1.00 84.62 96 SER A O 1
ATOM 729 N N . TYR A 1 97 ? 3.553 -0.285 -13.375 1.00 83.06 97 TYR A N 1
ATOM 730 C CA . TYR A 1 97 ? 4.190 -0.351 -14.679 1.00 83.06 97 TYR A CA 1
ATOM 731 C C . TYR A 1 97 ? 3.612 -1.492 -15.504 1.00 83.06 97 TYR A C 1
ATOM 733 O O . TYR A 1 97 ? 3.307 -2.571 -14.994 1.00 83.06 97 TYR A O 1
ATOM 741 N N . GLN A 1 98 ? 3.519 -1.246 -16.807 1.00 83.50 98 GLN A N 1
ATOM 742 C CA . GLN A 1 98 ? 3.302 -2.280 -17.802 1.00 83.50 98 GLN A CA 1
ATOM 743 C C . GLN A 1 98 ? 4.657 -2.674 -18.390 1.00 83.50 98 GLN A C 1
ATOM 745 O O . GLN A 1 98 ? 5.409 -1.830 -18.882 1.00 83.50 98 GLN A O 1
ATOM 750 N N . LEU A 1 99 ? 4.980 -3.964 -18.332 1.00 79.69 99 LEU A N 1
ATOM 751 C CA . LEU A 1 99 ? 6.163 -4.498 -18.995 1.00 79.69 99 LEU A CA 1
ATOM 752 C C . LEU A 1 99 ? 5.847 -4.666 -20.483 1.00 79.69 99 LEU A C 1
ATOM 754 O O . LEU A 1 99 ? 5.015 -5.491 -20.855 1.00 79.69 99 LEU A O 1
ATOM 758 N N . ILE A 1 100 ? 6.498 -3.864 -21.323 1.00 83.62 100 ILE A N 1
ATOM 759 C CA . ILE A 1 100 ? 6.390 -3.971 -22.779 1.00 83.62 100 ILE A CA 1
ATOM 760 C C . ILE A 1 100 ? 7.475 -4.950 -23.250 1.00 83.62 100 ILE A C 1
ATOM 762 O O . ILE A 1 100 ? 8.650 -4.720 -22.949 1.00 83.62 100 ILE A O 1
ATOM 766 N N . PRO A 1 101 ? 7.120 -6.042 -23.950 1.00 82.19 101 PRO A N 1
ATOM 767 C CA . PRO A 1 101 ? 8.103 -6.961 -24.510 1.00 82.19 101 PRO A CA 1
ATOM 768 C C . PRO A 1 101 ? 9.022 -6.232 -25.491 1.00 82.19 101 PRO A C 1
ATOM 770 O O . PRO A 1 101 ? 8.550 -5.466 -26.334 1.00 82.19 101 PRO A O 1
ATOM 773 N N . VAL A 1 102 ? 10.326 -6.485 -25.398 1.00 81.88 102 VAL A N 1
ATOM 774 C CA . VAL A 1 102 ? 11.266 -6.070 -26.444 1.00 81.88 102 VAL A CA 1
ATOM 775 C C . VAL A 1 102 ? 11.122 -7.073 -27.589 1.00 81.88 102 VAL A C 1
ATOM 777 O O . VAL A 1 102 ? 11.121 -8.278 -27.331 1.00 81.88 102 VAL A O 1
ATOM 780 N N . ARG A 1 103 ? 10.918 -6.573 -28.810 1.00 68.12 103 ARG A N 1
ATOM 781 C CA . ARG A 1 103 ? 10.938 -7.390 -30.030 1.00 68.12 103 ARG A CA 1
ATOM 782 C C . ARG A 1 103 ? 12.367 -7.694 -30.446 1.00 68.12 103 ARG A C 1
ATOM 784 O O . ARG A 1 103 ? 13.212 -6.788 -30.274 1.00 68.12 103 ARG A O 1
#

Mean predicted aligned error: 7.02 Å

Radius of gyration: 14.43 Å; Cα contacts (8 Å, |Δi|>4): 210; chains: 1; bounding box: 31×24×56 Å